Protein AF-A0AAT9LKD2-F1 (afdb_monomer)

Solvent-accessible surface area (backbone atoms only — not comparable to full-atom values): 8859 Å² total; per-residue (Å²): 111,72,42,57,54,43,18,51,52,26,40,52,48,15,48,42,35,44,51,53,52,55,49,34,54,74,30,8,61,57,13,35,53,36,20,26,53,45,38,36,76,72,76,43,63,52,62,55,40,60,76,69,68,56,74,50,53,58,52,81,73,66,43,49,59,38,42,51,50,15,53,51,27,41,51,41,16,53,33,24,62,70,69,36,74,62,24,53,56,52,45,60,55,49,29,58,51,38,28,55,56,46,29,54,55,35,46,47,65,73,41,39,55,63,50,49,51,51,50,51,66,68,67,68,50,75,85,60,69,82,55,65,57,59,59,23,49,53,40,20,53,68,51,42,66,84,64,52,62,56,48,50,48,50,40,35,45,38,32,37,59,44,25,53,48,42,42,51,53,66,73,76,107

Mean predicted aligned error: 4.1 Å

Radius of gyration: 18.72 Å; Cα contacts (8 Å, |Δi|>4): 187; chains: 1; bounding box: 44×25×56 Å

Structure (mmCIF, N/CA/C/O backbone):
data_AF-A0AAT9LKD2-F1
#
_entry.id   AF-A0AAT9LKD2-F1
#
loop_
_atom_site.group_PDB
_atom_site.id
_atom_site.type_symbol
_atom_site.label_atom_id
_atom_site.label_alt_id
_atom_site.label_comp_id
_atom_site.label_asym_id
_atom_site.label_entity_id
_atom_site.label_seq_id
_atom_site.pdbx_PDB_ins_code
_atom_site.Cartn_x
_atom_site.Cartn_y
_atom_site.Cartn_z
_atom_site.occupancy
_atom_site.B_iso_or_equiv
_atom_site.auth_seq_id
_atom_site.auth_comp_id
_atom_site.auth_asym_id
_atom_site.auth_atom_id
_atom_site.pdbx_PDB_model_num
ATOM 1 N N . MET A 1 1 ? 15.392 -7.805 -23.955 1.00 63.56 1 MET A N 1
ATOM 2 C CA . MET A 1 1 ? 14.555 -8.640 -23.058 1.00 63.56 1 MET A CA 1
ATOM 3 C C . MET A 1 1 ? 14.540 -8.106 -21.621 1.00 63.56 1 MET A C 1
ATOM 5 O O . MET A 1 1 ? 13.463 -7.999 -21.052 1.00 63.56 1 MET A O 1
ATOM 9 N N . SER A 1 2 ? 15.685 -7.693 -21.060 1.00 80.88 2 SER A N 1
ATOM 10 C CA . SER A 1 2 ? 15.789 -7.042 -19.735 1.00 80.88 2 SER A CA 1
ATOM 11 C C . SER A 1 2 ? 14.878 -5.814 -19.574 1.00 80.88 2 SER A C 1
ATOM 13 O O . SER A 1 2 ? 14.119 -5.731 -18.614 1.00 80.88 2 SER A O 1
ATOM 15 N N . HIS A 1 3 ? 14.876 -4.906 -20.552 1.00 84.56 3 HIS A N 1
ATOM 16 C CA . HIS A 1 3 ? 14.077 -3.673 -20.517 1.00 84.56 3 HIS A CA 1
ATOM 17 C C . HIS A 1 3 ? 12.559 -3.913 -20.530 1.00 84.56 3 HIS A C 1
ATOM 19 O O . HIS A 1 3 ? 11.830 -3.276 -19.777 1.00 84.56 3 HIS A O 1
ATOM 25 N N . GLN A 1 4 ? 12.081 -4.888 -21.311 1.00 88.50 4 GLN A N 1
ATOM 26 C CA . GLN A 1 4 ? 10.659 -5.255 -21.350 1.00 88.50 4 GLN A CA 1
ATOM 27 C C . GLN A 1 4 ? 10.177 -5.775 -19.995 1.00 88.50 4 GLN A C 1
ATOM 29 O O . GLN A 1 4 ? 9.118 -5.377 -19.518 1.00 88.50 4 GLN A O 1
ATOM 34 N N . PHE A 1 5 ? 10.975 -6.634 -19.356 1.00 91.31 5 PHE A N 1
ATOM 35 C CA . PHE A 1 5 ? 10.672 -7.134 -18.022 1.00 91.31 5 PHE A CA 1
ATOM 36 C C . PHE A 1 5 ? 10.587 -5.986 -16.999 1.00 91.31 5 PHE A C 1
ATOM 38 O O . PHE A 1 5 ? 9.620 -5.907 -16.241 1.00 91.31 5 PHE A O 1
ATOM 45 N N . VAL A 1 6 ? 11.559 -5.065 -17.014 1.00 93.00 6 VAL A N 1
ATOM 46 C CA . VAL A 1 6 ? 11.574 -3.891 -16.124 1.00 93.00 6 VAL A CA 1
ATOM 47 C C . VAL A 1 6 ? 10.318 -3.041 -16.314 1.00 93.00 6 VAL A C 1
ATOM 49 O O . VAL A 1 6 ? 9.659 -2.704 -15.329 1.00 93.00 6 VAL A O 1
ATOM 52 N N . SER A 1 7 ? 9.941 -2.755 -17.561 1.00 93.88 7 SER A N 1
ATOM 53 C CA . SER A 1 7 ? 8.723 -2.003 -17.868 1.00 93.88 7 SER A CA 1
ATOM 54 C C . SER A 1 7 ? 7.464 -2.699 -17.351 1.00 93.88 7 SER A C 1
ATOM 56 O O . SER A 1 7 ? 6.603 -2.035 -16.779 1.00 93.88 7 SER A O 1
ATOM 58 N N . VAL A 1 8 ? 7.355 -4.026 -17.481 1.00 96.44 8 VAL A N 1
ATOM 59 C CA . VAL A 1 8 ? 6.204 -4.779 -16.955 1.00 96.44 8 VAL A CA 1
ATOM 60 C C . VAL A 1 8 ? 6.111 -4.657 -15.434 1.00 96.44 8 VAL A C 1
ATOM 62 O O . VAL A 1 8 ? 5.043 -4.332 -14.919 1.00 96.44 8 VAL A O 1
ATOM 65 N N . VAL A 1 9 ? 7.213 -4.851 -14.702 1.00 96.00 9 VAL A N 1
ATOM 66 C CA . VAL A 1 9 ? 7.215 -4.718 -13.233 1.00 96.00 9 VAL A CA 1
ATOM 67 C C . VAL A 1 9 ? 6.832 -3.299 -12.805 1.00 96.00 9 VAL A C 1
ATOM 69 O O . VAL A 1 9 ? 6.028 -3.128 -11.890 1.00 96.00 9 VAL A O 1
ATOM 72 N N . GLN A 1 10 ? 7.353 -2.280 -13.491 1.00 96.62 10 GLN A N 1
ATOM 73 C CA . GLN A 1 10 ? 7.036 -0.878 -13.216 1.00 96.62 10 GLN A CA 1
ATOM 74 C C . GLN A 1 10 ? 5.563 -0.545 -13.496 1.00 96.62 10 GLN A C 1
ATOM 76 O O . GLN A 1 10 ? 4.936 0.149 -12.698 1.00 96.62 10 GLN A O 1
ATOM 81 N N . LEU A 1 11 ? 4.967 -1.091 -14.560 1.00 97.75 11 LEU A N 1
ATOM 82 C CA . LEU A 1 11 ? 3.532 -0.938 -14.827 1.00 97.75 11 LEU A CA 1
ATOM 83 C C . LEU A 1 11 ? 2.667 -1.649 -13.785 1.00 97.75 11 LEU A C 1
ATOM 85 O O . LEU A 1 11 ? 1.659 -1.094 -13.352 1.00 97.75 11 LEU A O 1
ATOM 89 N N . LEU A 1 12 ? 3.057 -2.848 -13.346 1.00 97.62 12 LEU A N 1
ATOM 90 C CA . LEU A 1 12 ? 2.350 -3.557 -12.277 1.00 97.62 12 LEU A CA 1
ATOM 91 C C . LEU A 1 12 ? 2.407 -2.768 -10.964 1.00 97.62 12 LEU A C 1
ATOM 93 O O . LEU A 1 12 ? 1.378 -2.585 -10.314 1.00 97.62 12 LEU A O 1
ATOM 97 N N . LEU A 1 13 ? 3.578 -2.233 -10.603 1.00 96.88 13 LEU A N 1
ATOM 98 C CA . LEU A 1 13 ? 3.720 -1.315 -9.472 1.00 96.88 13 LEU A CA 1
ATOM 99 C C . LEU A 1 13 ? 2.778 -0.119 -9.624 1.00 96.88 13 LEU A C 1
ATOM 101 O O . LEU A 1 13 ? 1.973 0.125 -8.726 1.00 96.88 13 LEU A O 1
ATOM 105 N N . ALA A 1 14 ? 2.812 0.565 -10.771 1.00 97.75 14 ALA A N 1
ATOM 106 C CA . ALA A 1 14 ? 1.945 1.705 -11.048 1.00 97.75 14 ALA A CA 1
ATOM 107 C C . ALA A 1 14 ? 0.459 1.364 -10.856 1.00 97.75 14 ALA A C 1
ATOM 109 O O . ALA A 1 14 ? -0.256 2.077 -10.154 1.00 97.75 14 ALA A O 1
ATOM 110 N N . ALA A 1 15 ? 0.012 0.231 -11.403 1.00 97.88 15 ALA A N 1
ATOM 111 C CA . ALA A 1 15 ? -1.359 -0.240 -11.258 1.00 97.88 15 ALA A CA 1
ATOM 112 C C . ALA A 1 15 ? -1.730 -0.477 -9.787 1.00 97.88 15 ALA A C 1
ATOM 114 O O . ALA A 1 15 ? -2.774 -0.012 -9.337 1.00 97.88 15 ALA A O 1
ATOM 115 N N . THR A 1 16 ? -0.875 -1.137 -9.000 1.00 96.88 16 THR A N 1
ATOM 116 C CA . THR A 1 16 ? -1.172 -1.371 -7.576 1.00 96.88 16 THR A CA 1
ATOM 117 C C . THR A 1 16 ? -1.194 -0.086 -6.740 1.00 96.88 16 THR A C 1
ATOM 119 O O . THR A 1 16 ? -2.030 0.043 -5.843 1.00 96.88 16 THR A O 1
ATOM 122 N N . PHE A 1 17 ? -0.320 0.882 -7.036 1.00 95.50 17 PHE A N 1
ATOM 123 C CA . PHE A 1 17 ? -0.304 2.195 -6.383 1.00 95.50 17 PHE A CA 1
ATOM 124 C C . PHE A 1 17 ? -1.470 3.092 -6.801 1.00 95.50 17 PHE A C 1
ATOM 126 O O . PHE A 1 17 ? -1.785 4.027 -6.076 1.00 95.50 17 PHE A O 1
ATOM 133 N N . LEU A 1 18 ? -2.137 2.783 -7.911 1.00 96.25 18 LEU A N 1
ATOM 134 C CA . LEU A 1 18 ? -3.345 3.470 -8.350 1.00 96.25 18 LEU A CA 1
ATOM 135 C C . LEU A 1 18 ? -4.618 2.812 -7.797 1.00 96.25 18 LEU A C 1
ATOM 137 O O . LEU A 1 18 ? -5.482 3.489 -7.251 1.00 96.25 18 LEU A O 1
ATOM 141 N N . ILE A 1 19 ? -4.745 1.489 -7.917 1.00 96.38 19 ILE A N 1
ATOM 142 C CA . ILE A 1 19 ? -5.991 0.771 -7.612 1.00 96.38 19 ILE A CA 1
ATOM 143 C C . ILE A 1 19 ? -6.280 0.756 -6.109 1.00 96.38 19 ILE A C 1
ATOM 145 O O . ILE A 1 19 ? -7.400 1.054 -5.702 1.00 96.38 19 ILE A O 1
ATOM 149 N N . VAL A 1 20 ? -5.291 0.421 -5.273 1.00 94.38 20 VAL A N 1
ATOM 150 C CA . VAL A 1 20 ? -5.502 0.299 -3.821 1.00 94.38 20 VAL A CA 1
ATOM 151 C C . VAL A 1 20 ? -6.042 1.588 -3.180 1.00 94.38 20 VAL A C 1
ATOM 153 O O . VAL A 1 20 ? -7.064 1.487 -2.504 1.00 94.38 20 VAL A O 1
ATOM 156 N N . PRO A 1 21 ? -5.446 2.784 -3.376 1.00 92.62 21 PRO A N 1
ATOM 157 C CA . PRO A 1 21 ? -5.981 4.010 -2.776 1.00 92.62 21 PRO A CA 1
ATOM 158 C C . PRO A 1 21 ? -7.359 4.388 -3.331 1.00 92.62 21 PRO A C 1
ATOM 160 O O . PRO A 1 21 ? -8.195 4.878 -2.584 1.00 92.62 21 PRO A O 1
ATOM 163 N N . ILE A 1 22 ? -7.659 4.098 -4.606 1.00 94.25 22 ILE A N 1
ATOM 164 C CA . ILE A 1 22 ? -9.007 4.313 -5.160 1.00 94.25 22 ILE A CA 1
ATOM 165 C C . ILE A 1 22 ? -10.040 3.462 -4.410 1.00 94.25 22 ILE A C 1
ATOM 167 O O . ILE A 1 22 ? -11.124 3.943 -4.082 1.00 94.25 22 ILE A O 1
ATOM 171 N N . VAL A 1 23 ? -9.717 2.198 -4.127 1.00 94.81 23 VAL A N 1
ATOM 172 C CA . VAL A 1 23 ? -10.596 1.312 -3.351 1.00 94.81 23 VAL A CA 1
ATOM 173 C C . VAL A 1 23 ? -10.706 1.794 -1.905 1.00 94.81 23 VAL A C 1
ATOM 175 O O . VAL A 1 23 ? -11.818 1.863 -1.382 1.00 94.81 23 VAL A O 1
ATOM 178 N N . ALA A 1 24 ? -9.585 2.176 -1.285 1.00 92.25 24 ALA A N 1
ATOM 179 C CA . ALA A 1 24 ? -9.547 2.727 0.069 1.00 92.25 24 ALA A CA 1
ATOM 180 C C . ALA A 1 24 ? -10.425 3.979 0.195 1.00 92.25 24 ALA A C 1
ATOM 182 O O . ALA A 1 24 ? -11.239 4.071 1.104 1.00 92.25 24 ALA A O 1
ATOM 183 N N . TYR A 1 25 ? -10.354 4.894 -0.769 1.00 92.62 25 TYR A N 1
ATOM 184 C CA . TYR A 1 25 ? -11.185 6.092 -0.792 1.00 92.62 25 TYR A CA 1
ATOM 185 C C . TYR A 1 25 ? -12.675 5.787 -0.967 1.00 92.62 25 TYR A C 1
ATOM 187 O O . TYR A 1 25 ? -13.518 6.410 -0.327 1.00 92.62 25 TYR A O 1
ATOM 195 N N . ARG A 1 26 ? -13.021 4.811 -1.815 1.00 94.12 26 ARG A N 1
ATOM 196 C CA . ARG A 1 26 ? -14.425 4.457 -2.076 1.00 94.12 26 ARG A CA 1
ATOM 197 C C . ARG A 1 26 ? -15.090 3.700 -0.931 1.00 94.12 26 ARG A C 1
ATOM 199 O O . ARG A 1 26 ? -16.278 3.894 -0.703 1.00 94.12 26 ARG A O 1
ATOM 206 N N . HIS A 1 27 ? -14.351 2.828 -0.249 1.00 95.00 27 HIS A N 1
ATOM 207 C CA . HIS A 1 27 ? -14.897 1.922 0.769 1.00 95.00 27 HIS A CA 1
ATOM 208 C C . HIS A 1 27 ? -14.485 2.287 2.202 1.00 95.00 27 HIS A C 1
ATOM 210 O O . HIS A 1 27 ? -15.049 1.755 3.154 1.00 95.00 27 HIS A O 1
ATOM 216 N N . GLY A 1 28 ? -13.542 3.215 2.376 1.00 93.69 28 GLY A N 1
ATOM 217 C CA . GLY A 1 28 ? -12.931 3.526 3.666 1.00 93.69 28 GLY A CA 1
ATOM 218 C C . GLY A 1 28 ? -13.911 4.041 4.716 1.00 93.69 28 GLY A C 1
ATOM 219 O O . GLY A 1 28 ? -13.768 3.698 5.882 1.00 93.69 28 GLY A O 1
ATOM 220 N N . THR A 1 29 ? -14.948 4.791 4.326 1.00 94.81 29 THR A N 1
ATOM 221 C CA . THR A 1 29 ? -16.010 5.221 5.257 1.00 94.81 29 THR A CA 1
ATOM 222 C C . THR A 1 29 ? -16.823 4.037 5.779 1.00 94.81 29 THR A C 1
ATOM 224 O O . THR A 1 29 ? -17.082 3.952 6.974 1.00 94.81 29 THR A O 1
ATOM 227 N N . ALA A 1 30 ? -17.185 3.089 4.909 1.00 96.25 30 ALA A N 1
ATOM 228 C CA . ALA A 1 30 ? -17.899 1.884 5.328 1.00 96.25 30 ALA A CA 1
ATOM 229 C C . ALA A 1 30 ? -17.023 1.001 6.232 1.00 96.25 30 ALA A C 1
ATOM 231 O O . ALA A 1 30 ? -17.494 0.509 7.253 1.00 96.25 30 ALA A O 1
ATOM 232 N N . ALA A 1 31 ? -15.737 0.861 5.895 1.00 96.12 31 ALA A N 1
ATOM 233 C CA . ALA A 1 31 ? -14.765 0.145 6.717 1.00 96.12 31 ALA A CA 1
ATOM 234 C C . ALA A 1 31 ? -14.551 0.806 8.087 1.00 96.12 31 ALA A C 1
ATOM 236 O O . ALA A 1 31 ? -14.474 0.109 9.097 1.00 96.12 31 ALA A O 1
ATOM 237 N N . GLN A 1 32 ? -14.511 2.141 8.135 1.00 96.31 32 GLN A N 1
ATOM 238 C CA . GLN A 1 32 ? -14.403 2.903 9.377 1.00 96.31 32 GLN A CA 1
ATOM 239 C C . GLN A 1 32 ? -15.596 2.627 10.298 1.00 96.31 32 GLN A C 1
ATOM 241 O O . GLN A 1 32 ? -15.393 2.253 11.448 1.00 96.31 32 GLN A O 1
ATOM 246 N N . HIS A 1 33 ? -16.822 2.727 9.782 1.00 95.94 33 HIS A N 1
ATOM 247 C CA . HIS A 1 33 ? -18.023 2.457 10.574 1.00 95.94 33 HIS A CA 1
ATOM 248 C C . HIS A 1 33 ? -18.118 0.999 11.034 1.00 95.94 33 HIS A C 1
ATOM 250 O O . HIS A 1 33 ? -18.544 0.741 12.156 1.00 95.94 33 HIS A O 1
ATOM 256 N N . ALA A 1 34 ? -17.695 0.041 10.203 1.00 97.06 34 ALA A N 1
ATOM 257 C CA . ALA A 1 34 ? -17.655 -1.366 10.594 1.00 97.06 34 ALA A CA 1
ATOM 258 C C . ALA A 1 34 ? -16.665 -1.616 11.746 1.00 97.06 34 ALA A C 1
ATOM 260 O O . ALA A 1 34 ? -16.988 -2.343 12.686 1.00 97.06 34 ALA A O 1
ATOM 261 N N . ALA A 1 35 ? -15.486 -0.985 11.713 1.00 96.50 35 ALA A N 1
ATOM 262 C CA . ALA A 1 35 ? -14.535 -1.052 12.819 1.00 96.50 35 ALA A CA 1
ATOM 263 C C . ALA A 1 35 ? -15.080 -0.396 14.092 1.00 96.50 35 ALA A C 1
ATOM 265 O O . ALA A 1 35 ? -14.976 -0.983 15.164 1.00 96.50 35 ALA A O 1
ATOM 266 N N . GLU A 1 36 ? -15.675 0.793 13.984 1.00 96.25 36 GLU A N 1
ATOM 267 C CA . GLU A 1 36 ? -16.267 1.518 15.116 1.00 96.25 36 GLU A CA 1
ATOM 268 C C . GLU A 1 36 ? -17.377 0.704 15.787 1.00 96.25 36 GLU A C 1
ATOM 270 O O . GLU A 1 36 ? -17.332 0.502 16.998 1.00 96.25 36 GLU A O 1
ATOM 275 N N . ALA A 1 37 ? -18.298 0.132 15.006 1.00 96.94 37 ALA A N 1
ATOM 276 C CA . ALA A 1 37 ? -19.349 -0.742 15.525 1.00 96.94 37 ALA A CA 1
ATOM 277 C C . ALA A 1 37 ? -18.775 -1.987 16.226 1.00 96.94 37 ALA A C 1
ATOM 279 O O . ALA A 1 37 ? -19.287 -2.433 17.255 1.00 96.94 37 ALA A O 1
ATOM 280 N N . GLN A 1 38 ? -17.678 -2.545 15.701 1.00 97.25 38 GLN A N 1
ATOM 281 C CA . GLN A 1 38 ? -17.010 -3.681 16.329 1.00 97.25 38 GLN A CA 1
ATOM 282 C C . GLN A 1 38 ? -16.300 -3.291 17.633 1.00 97.25 38 GLN A C 1
ATOM 284 O O . GLN A 1 38 ? -16.265 -4.094 18.565 1.00 97.25 38 GLN A O 1
ATOM 289 N N . VAL A 1 39 ? -15.754 -2.079 17.732 1.00 95.31 39 VAL A N 1
ATOM 290 C CA . VAL A 1 39 ? -15.186 -1.534 18.976 1.00 95.31 39 VAL A CA 1
ATOM 291 C C . VAL A 1 39 ? -16.287 -1.297 20.015 1.00 95.31 39 VAL A C 1
ATOM 293 O O . VAL A 1 39 ? -16.127 -1.693 21.169 1.00 95.31 39 VAL A O 1
ATOM 296 N N . GLU A 1 40 ? -17.440 -0.768 19.604 1.00 96.12 40 GLU A N 1
ATOM 297 C CA . GLU A 1 40 ? -18.611 -0.608 20.476 1.00 96.12 40 GLU A CA 1
ATOM 298 C C . GLU A 1 40 ? -19.137 -1.945 21.000 1.00 96.12 40 GLU A C 1
ATOM 300 O O . GLU A 1 40 ? -19.432 -2.075 22.188 1.00 96.12 40 GLU A O 1
ATOM 305 N N . SER A 1 41 ? -19.175 -2.980 20.153 1.00 95.62 41 SER A N 1
ATOM 306 C CA . SER A 1 41 ? -19.589 -4.328 20.570 1.00 95.62 41 SER A CA 1
ATOM 307 C C . SER A 1 41 ? -18.678 -4.948 21.640 1.00 95.62 41 SER A C 1
ATOM 309 O O . SER A 1 41 ? -19.102 -5.840 22.373 1.00 95.62 41 SER A O 1
ATOM 311 N N . GLN A 1 42 ? -17.441 -4.455 21.754 1.00 94.25 42 GLN A N 1
ATOM 312 C CA . GLN A 1 42 ? -16.472 -4.845 22.779 1.00 94.25 42 GLN A CA 1
ATOM 313 C C . GLN A 1 42 ? -16.592 -4.008 24.067 1.00 94.25 42 GLN A C 1
ATOM 315 O O . GLN A 1 42 ? -15.841 -4.237 25.010 1.00 94.25 42 GLN A O 1
ATOM 320 N N . GLY A 1 43 ? -17.539 -3.064 24.135 1.00 93.69 43 GLY A N 1
ATOM 321 C CA . GLY A 1 43 ? -17.789 -2.221 25.308 1.00 93.69 43 GLY A CA 1
ATOM 322 C C . GLY A 1 43 ? -16.987 -0.918 25.347 1.00 93.69 43 GLY A C 1
ATOM 323 O O . GLY A 1 43 ? -16.915 -0.287 26.401 1.00 93.69 43 GLY A O 1
ATOM 324 N N . TYR A 1 44 ? -16.391 -0.510 24.225 1.00 93.94 44 TYR A N 1
ATOM 325 C CA . TYR A 1 44 ? -15.616 0.726 24.105 1.00 93.94 44 TYR A CA 1
ATOM 326 C C . TYR A 1 44 ? -16.376 1.818 23.342 1.00 93.94 44 TYR A C 1
ATOM 328 O O . TYR A 1 44 ? -17.339 1.551 22.636 1.00 93.94 44 TYR A O 1
ATOM 336 N N . GLU A 1 45 ? -15.934 3.069 23.450 1.00 92.50 45 GLU A N 1
ATOM 337 C CA . GLU A 1 45 ? -16.498 4.175 22.663 1.00 92.50 45 GLU A CA 1
ATOM 338 C C . GLU A 1 45 ? -16.025 4.097 21.199 1.00 92.50 45 GLU A C 1
ATOM 340 O O . GLU A 1 45 ? -14.835 3.889 20.955 1.00 92.50 45 GLU A O 1
ATOM 345 N N . ALA A 1 46 ? -16.902 4.344 20.217 1.00 89.00 46 ALA A N 1
ATOM 346 C CA . ALA A 1 46 ? -16.520 4.393 18.796 1.00 89.00 46 ALA A CA 1
ATOM 347 C C . ALA A 1 46 ? -15.357 5.363 18.515 1.00 89.00 46 ALA A C 1
ATOM 349 O O . ALA A 1 46 ? -14.461 5.082 17.715 1.00 89.00 46 ALA A O 1
ATOM 350 N N . GLU A 1 47 ? -15.314 6.491 19.230 1.00 89.50 47 GLU A N 1
ATOM 351 C CA . GLU A 1 47 ? -14.262 7.503 19.095 1.00 89.50 47 GLU A CA 1
ATOM 352 C C . GLU A 1 47 ? -12.874 7.020 19.548 1.00 89.50 47 GLU A C 1
ATOM 354 O O . GLU A 1 47 ? -11.875 7.699 19.313 1.00 89.50 47 GLU A O 1
ATOM 359 N N . LEU A 1 48 ? -12.763 5.846 20.177 1.00 90.31 48 LEU A N 1
ATOM 360 C CA . LEU A 1 48 ? -11.486 5.292 20.623 1.00 90.31 48 LEU A CA 1
ATOM 361 C C . LEU A 1 48 ? -10.477 5.159 19.474 1.00 90.31 48 LEU A C 1
ATOM 363 O O . LEU A 1 48 ? -9.289 5.454 19.656 1.00 90.31 48 LEU A O 1
ATOM 367 N N . LEU A 1 49 ? -10.949 4.758 18.287 1.00 90.00 49 LEU A N 1
ATOM 368 C CA . LEU A 1 49 ? -10.113 4.607 17.096 1.00 90.00 49 LEU A CA 1
ATOM 369 C C . LEU A 1 49 ? -9.570 5.957 16.622 1.00 90.00 49 LEU A C 1
ATOM 371 O O . LEU A 1 49 ? -8.365 6.096 16.400 1.00 90.00 49 LEU A O 1
ATOM 375 N N . SER A 1 50 ? -10.427 6.976 16.532 1.00 89.00 50 SER A N 1
ATOM 376 C CA . SER A 1 50 ? -10.022 8.316 16.096 1.00 89.00 50 SER A CA 1
ATOM 377 C C . SER A 1 50 ? -9.074 8.977 17.104 1.00 89.00 50 SER A C 1
ATOM 379 O O . SER A 1 50 ? -8.083 9.594 16.701 1.00 89.00 50 SER A O 1
ATOM 381 N N . ARG A 1 51 ? -9.292 8.751 18.407 1.00 88.94 51 ARG A N 1
ATOM 382 C CA . ARG A 1 51 ? -8.416 9.195 19.505 1.00 88.94 51 ARG A CA 1
ATOM 383 C C . ARG A 1 51 ? -7.000 8.617 19.385 1.00 88.94 51 ARG A C 1
ATOM 385 O O . ARG A 1 51 ? -6.024 9.320 19.639 1.00 88.94 51 ARG A O 1
ATOM 392 N N . HIS A 1 5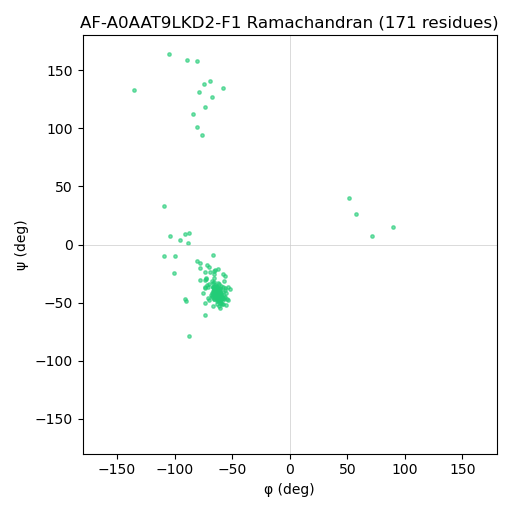2 ? -6.887 7.378 18.902 1.00 88.12 52 HIS A N 1
ATOM 393 C CA . HIS A 1 52 ? -5.619 6.699 18.609 1.00 88.12 52 HIS A CA 1
ATOM 394 C C . HIS A 1 52 ? -5.122 6.887 17.165 1.00 88.12 52 HIS A C 1
ATOM 396 O O . HIS A 1 52 ? -4.142 6.259 16.764 1.00 88.12 52 HIS A O 1
ATOM 402 N N . ARG A 1 53 ? -5.756 7.774 16.382 1.00 88.25 53 ARG A N 1
ATOM 403 C CA . ARG A 1 53 ? -5.443 8.037 14.964 1.00 88.25 53 ARG A CA 1
ATOM 404 C C . ARG A 1 53 ? -5.524 6.794 14.066 1.00 88.25 53 ARG A C 1
ATOM 406 O O . ARG A 1 53 ? -4.875 6.749 13.023 1.00 88.25 53 ARG A O 1
ATOM 413 N N . ILE A 1 54 ? -6.328 5.806 14.445 1.00 88.75 54 ILE A N 1
ATOM 414 C CA . ILE A 1 54 ? -6.641 4.644 13.615 1.00 88.75 54 ILE A CA 1
ATOM 415 C C . ILE A 1 54 ? -7.780 5.050 12.686 1.00 88.75 54 ILE A C 1
ATOM 417 O O . ILE A 1 54 ? -8.892 5.335 13.132 1.00 88.75 54 ILE A O 1
ATOM 421 N N . ARG A 1 55 ? -7.480 5.127 11.389 1.00 89.81 55 ARG A N 1
ATOM 422 C CA . ARG A 1 55 ? -8.428 5.545 10.357 1.00 89.81 55 ARG A CA 1
ATOM 423 C C . ARG A 1 55 ? -8.342 4.625 9.148 1.00 89.81 55 ARG A C 1
ATOM 425 O O . ARG A 1 55 ? -7.252 4.375 8.644 1.00 89.81 55 ARG A O 1
ATOM 432 N N . PHE A 1 56 ? -9.499 4.184 8.670 1.00 87.38 56 PHE A N 1
ATOM 433 C CA . PHE A 1 56 ? -9.656 3.419 7.428 1.00 87.38 56 PHE A CA 1
ATOM 434 C C . PHE A 1 56 ? -10.137 4.296 6.265 1.00 87.38 56 PHE A C 1
ATOM 436 O O . PHE A 1 56 ? -9.886 3.987 5.102 1.00 87.38 56 PHE A O 1
ATOM 443 N N . ALA A 1 57 ? -10.809 5.409 6.573 1.00 83.00 57 ALA A N 1
ATOM 444 C CA . ALA A 1 57 ? -11.207 6.411 5.594 1.00 83.00 57 ALA A CA 1
ATOM 445 C C . ALA A 1 57 ? -10.028 7.336 5.251 1.00 83.00 57 ALA A C 1
ATOM 447 O O . ALA A 1 57 ? -9.720 8.265 6.014 1.00 83.00 57 ALA A O 1
ATOM 448 N N . GLU A 1 58 ? -9.394 7.077 4.103 1.00 77.19 58 GLU A N 1
ATOM 449 C CA . GLU A 1 58 ? -8.324 7.928 3.574 1.00 77.19 58 GLU A CA 1
ATOM 450 C C . GLU A 1 58 ? -8.858 9.286 3.103 1.00 77.19 58 GLU A C 1
ATOM 452 O O . GLU A 1 58 ? -9.926 9.397 2.491 1.00 77.19 58 GLU A O 1
ATOM 457 N N . SER A 1 59 ? -8.090 10.341 3.371 1.00 78.56 59 SER A N 1
ATOM 458 C CA . SER A 1 59 ? -8.378 11.674 2.844 1.00 78.56 59 SER A CA 1
ATOM 459 C C . SER A 1 59 ? -7.901 11.838 1.395 1.00 78.56 59 SER A C 1
ATOM 461 O O . SER A 1 59 ? -6.983 11.167 0.929 1.00 78.56 59 SER A O 1
ATOM 463 N N . GLY A 1 60 ? -8.482 12.799 0.667 1.00 77.19 60 GLY A N 1
ATOM 464 C CA . GLY A 1 60 ? -8.047 13.113 -0.701 1.00 77.19 60 GLY A CA 1
ATOM 465 C C . GLY A 1 60 ? -6.565 13.495 -0.807 1.00 77.19 60 GLY A C 1
ATOM 466 O O . GLY A 1 60 ? -5.919 13.192 -1.806 1.00 77.19 60 GLY A O 1
ATOM 467 N N . ALA A 1 61 ? -6.012 14.112 0.242 1.00 77.62 61 ALA A N 1
ATOM 468 C CA . ALA A 1 61 ? -4.597 14.458 0.312 1.00 77.62 61 ALA A CA 1
ATOM 469 C C . ALA A 1 61 ? -3.699 13.222 0.502 1.00 77.62 61 ALA A C 1
ATOM 471 O O . ALA A 1 61 ? -2.608 13.171 -0.062 1.00 77.62 61 ALA A O 1
ATOM 472 N N . GLU A 1 62 ? -4.161 12.208 1.240 1.00 82.50 62 GLU A N 1
ATOM 473 C CA . GLU A 1 62 ? -3.430 10.948 1.443 1.00 82.50 62 GLU A CA 1
ATOM 474 C C . GLU A 1 62 ? -3.291 10.148 0.138 1.00 82.50 62 GLU A C 1
ATOM 476 O O . GLU A 1 62 ? -2.265 9.502 -0.078 1.00 82.50 62 GLU A O 1
ATOM 481 N N . MET A 1 63 ? -4.237 10.298 -0.798 1.00 87.31 63 MET A N 1
ATOM 482 C CA . MET A 1 63 ? -4.158 9.681 -2.129 1.00 87.31 63 MET A CA 1
ATOM 483 C C . MET A 1 63 ? -3.085 10.285 -3.047 1.00 87.31 63 MET A C 1
ATOM 485 O O . MET A 1 63 ? -2.678 9.636 -4.015 1.00 87.31 63 MET A O 1
ATOM 489 N N . LEU A 1 64 ? -2.599 11.500 -2.768 1.00 91.06 64 LEU A N 1
ATOM 490 C CA . LEU A 1 64 ? -1.646 12.186 -3.649 1.00 91.06 64 LEU A CA 1
ATOM 491 C C . LEU A 1 64 ? -0.320 11.435 -3.764 1.00 91.06 64 LEU A C 1
ATOM 493 O O . LEU A 1 64 ? 0.233 11.331 -4.857 1.00 91.06 64 LEU A O 1
ATOM 497 N N . LEU A 1 65 ? 0.185 10.895 -2.652 1.00 90.94 65 LEU A N 1
ATOM 498 C CA . LEU A 1 65 ? 1.470 10.200 -2.638 1.00 90.94 65 LEU A CA 1
ATOM 499 C C . LEU A 1 65 ? 1.427 8.892 -3.454 1.00 90.94 65 LEU A C 1
ATOM 501 O O . LEU A 1 65 ? 2.254 8.745 -4.357 1.00 90.94 65 LEU A O 1
ATOM 505 N N . PRO A 1 66 ? 0.478 7.960 -3.223 1.00 92.75 66 PRO A N 1
ATOM 506 C CA . PRO A 1 66 ? 0.318 6.783 -4.075 1.00 92.75 66 PRO A CA 1
ATOM 507 C C . PRO A 1 66 ? 0.132 7.129 -5.555 1.00 92.75 66 PRO A C 1
ATOM 509 O O . PRO A 1 66 ? 0.751 6.502 -6.413 1.00 92.75 66 PRO A O 1
ATOM 512 N N . PHE A 1 67 ? -0.659 8.161 -5.863 1.00 94.50 67 PHE A N 1
ATOM 513 C CA . PHE A 1 67 ? -0.887 8.585 -7.241 1.00 94.50 67 PHE A CA 1
ATOM 514 C C . PHE A 1 67 ? 0.392 9.116 -7.903 1.00 94.50 67 PHE A C 1
ATOM 516 O O . PHE A 1 67 ? 0.706 8.743 -9.033 1.00 94.50 67 PHE A O 1
ATOM 523 N N . ALA A 1 68 ? 1.181 9.922 -7.187 1.00 95.44 68 ALA A N 1
ATOM 524 C CA . ALA A 1 68 ? 2.475 10.398 -7.666 1.00 95.44 68 ALA A CA 1
ATOM 525 C C . ALA A 1 68 ? 3.445 9.237 -7.937 1.00 95.44 68 ALA A C 1
ATOM 527 O O . ALA A 1 68 ? 4.114 9.224 -8.972 1.00 95.44 68 ALA A O 1
ATOM 528 N N . ILE A 1 69 ? 3.478 8.228 -7.057 1.00 95.38 69 ILE A N 1
ATOM 529 C CA . ILE A 1 69 ? 4.271 7.009 -7.272 1.00 95.38 69 ILE A CA 1
ATOM 530 C C . ILE A 1 69 ? 3.782 6.272 -8.523 1.00 95.38 69 ILE A C 1
ATOM 532 O O . ILE A 1 69 ? 4.604 5.857 -9.337 1.00 95.38 69 ILE A O 1
ATOM 536 N N . ALA A 1 70 ? 2.468 6.143 -8.722 1.00 97.31 70 ALA A N 1
ATOM 537 C CA . ALA A 1 70 ? 1.911 5.485 -9.899 1.00 97.31 70 ALA A CA 1
ATOM 538 C C . ALA A 1 70 ? 2.314 6.187 -11.207 1.00 97.31 70 ALA A C 1
ATOM 540 O O . ALA A 1 70 ? 2.777 5.529 -12.140 1.00 97.31 70 ALA A O 1
ATOM 541 N N . VAL A 1 71 ? 2.215 7.519 -11.260 1.00 97.56 71 VAL A N 1
ATOM 542 C CA . VAL A 1 71 ? 2.639 8.322 -12.420 1.00 97.56 71 VAL A CA 1
ATOM 543 C C . VAL A 1 71 ? 4.142 8.185 -12.666 1.00 97.56 71 VAL A C 1
ATOM 545 O O . VAL A 1 71 ? 4.565 7.973 -13.806 1.00 97.56 71 VAL A O 1
ATOM 548 N N . LEU A 1 72 ? 4.955 8.247 -11.609 1.00 97.31 7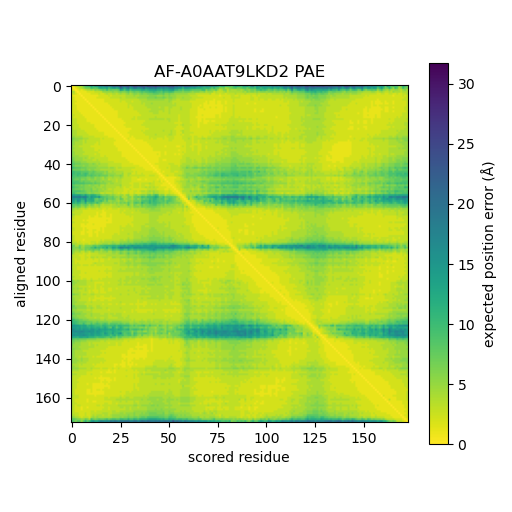2 LEU A N 1
ATOM 549 C CA . LEU A 1 72 ? 6.403 8.079 -11.705 1.00 97.31 72 LEU A CA 1
ATOM 550 C C . LEU A 1 72 ? 6.770 6.693 -12.252 1.00 97.31 72 LEU A C 1
ATOM 552 O O . LEU A 1 72 ? 7.565 6.592 -13.184 1.00 97.31 72 LEU A O 1
ATOM 556 N N . MET A 1 73 ? 6.160 5.629 -11.725 1.00 97.75 73 MET A N 1
ATOM 557 C CA . MET A 1 73 ? 6.388 4.258 -12.190 1.00 97.75 73 MET A CA 1
ATOM 558 C C . MET A 1 73 ? 5.942 4.061 -13.641 1.00 97.75 73 MET A C 1
ATOM 560 O O . MET A 1 73 ? 6.679 3.463 -14.422 1.00 97.75 73 MET A O 1
ATOM 564 N N . GLY A 1 74 ? 4.792 4.615 -14.035 1.00 97.25 74 GLY A N 1
ATOM 565 C CA . GLY A 1 74 ? 4.331 4.587 -15.426 1.00 97.25 74 GLY A CA 1
ATOM 566 C C . GLY A 1 74 ? 5.281 5.321 -16.378 1.00 97.25 74 GLY A C 1
ATOM 567 O O . GLY A 1 74 ? 5.588 4.821 -17.460 1.00 97.25 74 GLY A O 1
ATOM 568 N N . THR A 1 75 ? 5.818 6.463 -15.946 1.00 96.75 75 THR A N 1
ATOM 569 C CA . THR A 1 75 ? 6.803 7.235 -16.720 1.00 96.75 75 THR A CA 1
ATOM 570 C C . THR A 1 75 ? 8.104 6.455 -16.899 1.00 96.75 75 THR A C 1
ATOM 572 O O . THR A 1 75 ? 8.612 6.355 -18.015 1.00 96.75 75 THR A O 1
ATOM 575 N N . LEU A 1 76 ? 8.632 5.847 -15.830 1.00 95.12 76 LEU A N 1
ATOM 576 C CA . LEU A 1 76 ? 9.831 5.009 -15.922 1.00 95.12 76 LEU A CA 1
ATOM 577 C C . LEU A 1 76 ? 9.606 3.789 -16.814 1.00 95.12 76 LEU A C 1
ATOM 579 O O . LEU A 1 76 ? 10.482 3.461 -17.614 1.00 95.12 76 LEU A O 1
ATOM 583 N N . ALA A 1 77 ? 8.429 3.163 -16.739 1.00 95.56 77 ALA A N 1
ATOM 584 C CA . ALA A 1 77 ? 8.106 2.022 -17.583 1.00 95.56 77 ALA A CA 1
ATOM 585 C C . ALA A 1 77 ? 8.152 2.386 -19.068 1.00 95.56 77 ALA A C 1
ATOM 587 O O . ALA A 1 77 ? 8.730 1.637 -19.859 1.00 95.56 77 ALA A O 1
ATOM 588 N N . ALA A 1 78 ? 7.591 3.543 -19.435 1.00 94.75 78 ALA A N 1
ATOM 589 C CA . ALA A 1 78 ? 7.642 4.057 -20.797 1.00 94.75 78 ALA A CA 1
ATOM 590 C C . ALA A 1 78 ? 9.088 4.351 -21.227 1.00 94.75 78 ALA A C 1
ATOM 592 O O . ALA A 1 78 ? 9.527 3.871 -22.269 1.00 94.75 78 ALA A O 1
ATOM 593 N N . LEU A 1 79 ? 9.864 5.059 -20.401 1.00 93.88 79 LEU A N 1
ATOM 594 C CA . LEU A 1 79 ? 11.265 5.384 -20.700 1.00 93.88 79 LEU A CA 1
ATOM 595 C C . LEU A 1 79 ? 12.146 4.139 -20.882 1.00 93.88 79 LEU A C 1
ATOM 597 O O . LEU A 1 79 ? 13.017 4.133 -21.755 1.00 93.88 79 LEU A O 1
ATOM 601 N N . ASN A 1 80 ? 11.919 3.094 -20.083 1.00 92.94 80 ASN A N 1
ATOM 602 C CA . ASN A 1 80 ? 12.621 1.818 -20.214 1.00 92.94 80 ASN A CA 1
ATOM 603 C C . ASN A 1 80 ? 12.150 1.013 -21.429 1.00 92.94 80 ASN A C 1
ATOM 605 O O . ASN A 1 80 ? 12.963 0.314 -22.026 1.00 92.94 80 ASN A O 1
ATOM 609 N N . ALA A 1 81 ? 10.882 1.136 -21.838 1.00 91.44 81 ALA A N 1
ATOM 610 C CA . ALA A 1 81 ? 10.360 0.454 -23.023 1.00 91.44 81 ALA A CA 1
ATOM 611 C C . ALA A 1 81 ? 10.974 0.998 -24.325 1.00 91.44 81 ALA A C 1
ATOM 613 O O . ALA A 1 81 ? 11.169 0.235 -25.268 1.00 91.44 81 ALA A O 1
ATOM 614 N N . PHE A 1 82 ? 11.317 2.290 -24.354 1.00 90.88 82 PHE A N 1
ATOM 615 C CA . PHE A 1 82 ? 12.020 2.939 -25.468 1.00 90.88 82 PHE A CA 1
ATOM 616 C C . PHE A 1 82 ? 13.553 2.854 -25.373 1.00 90.88 82 PHE A C 1
ATOM 618 O O . PHE A 1 82 ? 14.238 3.531 -26.133 1.00 90.88 82 PHE A O 1
ATOM 625 N N . ASP A 1 83 ? 14.085 2.055 -24.442 1.00 83.62 83 ASP A N 1
ATOM 626 C CA . ASP A 1 83 ? 15.526 1.842 -24.234 1.00 83.62 83 ASP A CA 1
ATOM 627 C C . ASP A 1 83 ? 16.336 3.145 -24.098 1.00 83.62 83 ASP A C 1
ATOM 629 O O . ASP A 1 83 ? 17.434 3.324 -24.624 1.00 83.62 83 ASP A O 1
ATOM 633 N N . THR A 1 84 ? 15.762 4.117 -23.387 1.00 82.38 84 THR A N 1
ATOM 634 C CA . THR A 1 84 ? 16.470 5.366 -23.113 1.00 82.38 84 THR A CA 1
ATOM 635 C C . THR A 1 84 ? 17.47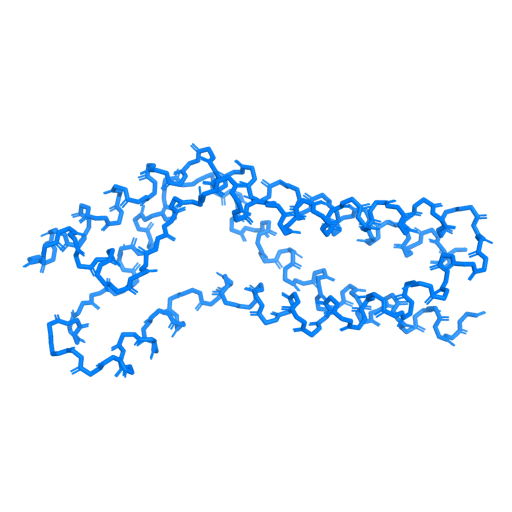0 5.146 -21.977 1.00 82.38 84 THR A C 1
ATOM 637 O O . THR A 1 84 ? 17.110 4.665 -20.899 1.00 82.38 84 THR A O 1
ATOM 640 N N . GLY A 1 85 ? 18.725 5.573 -22.157 1.00 87.31 85 GLY A N 1
ATOM 641 C CA . GLY A 1 85 ? 19.727 5.530 -21.078 1.00 87.31 85 GLY A CA 1
ATOM 642 C C . GLY A 1 85 ? 19.282 6.284 -19.812 1.00 87.31 85 GLY A C 1
ATOM 643 O O . GLY A 1 85 ? 19.639 5.910 -18.696 1.00 87.31 85 GLY A O 1
ATOM 644 N N . ILE A 1 86 ? 18.421 7.296 -19.974 1.00 91.31 86 ILE A N 1
ATOM 645 C CA . ILE A 1 86 ? 17.803 8.054 -18.877 1.00 91.31 86 ILE A CA 1
ATOM 646 C C . ILE A 1 86 ? 16.865 7.170 -18.042 1.00 91.31 86 ILE A C 1
ATOM 648 O O . ILE A 1 86 ? 16.929 7.216 -16.813 1.00 91.31 86 ILE A O 1
ATOM 652 N N . GLY A 1 87 ? 16.027 6.340 -18.677 1.00 90.12 87 GLY A N 1
ATOM 653 C CA . GLY A 1 87 ? 15.113 5.427 -17.981 1.00 90.12 87 GLY A CA 1
ATOM 654 C C . GLY A 1 87 ? 15.852 4.468 -17.049 1.00 90.12 87 GLY A C 1
ATOM 655 O O . GLY A 1 87 ? 15.446 4.290 -15.894 1.00 90.12 87 GLY A O 1
ATOM 656 N N . ARG A 1 88 ? 16.998 3.947 -17.506 1.00 91.75 88 ARG A N 1
ATOM 657 C CA . ARG A 1 88 ? 17.888 3.095 -16.709 1.00 91.75 88 ARG A CA 1
ATOM 658 C C . ARG A 1 88 ? 18.430 3.830 -15.484 1.00 91.75 88 ARG A C 1
ATOM 660 O O . ARG A 1 88 ? 18.273 3.335 -14.369 1.00 91.75 88 ARG A O 1
ATOM 667 N N . ILE A 1 89 ? 19.032 5.007 -15.674 1.00 94.06 89 ILE A N 1
ATOM 668 C CA . ILE A 1 89 ? 19.636 5.790 -14.581 1.00 94.06 89 ILE A CA 1
ATOM 669 C C . ILE A 1 89 ? 18.583 6.159 -13.532 1.00 94.06 89 ILE A C 1
ATOM 671 O O . ILE A 1 89 ? 18.790 5.925 -12.343 1.00 94.06 89 ILE A O 1
ATOM 675 N N . LEU A 1 90 ? 17.430 6.681 -13.957 1.00 94.75 90 LEU A N 1
ATOM 676 C CA . LEU A 1 90 ? 16.364 7.055 -13.027 1.00 94.75 90 LEU A CA 1
ATOM 677 C C . LEU A 1 90 ? 15.807 5.841 -12.279 1.00 94.75 90 LEU A C 1
ATOM 679 O O . LEU A 1 90 ? 15.553 5.923 -11.080 1.00 94.75 90 LEU A O 1
ATOM 683 N N . SER A 1 91 ? 15.665 4.695 -12.948 1.00 94.50 91 SER A N 1
ATOM 684 C CA . SER A 1 91 ? 15.198 3.464 -12.302 1.00 94.50 91 SER A CA 1
ATOM 685 C C . SER A 1 91 ? 16.168 2.974 -11.225 1.00 94.50 91 SER A C 1
ATOM 687 O O . SER A 1 91 ? 15.715 2.536 -10.172 1.00 94.50 91 SER A O 1
ATOM 689 N N . LEU A 1 92 ? 17.482 3.110 -11.435 1.00 95.56 92 LEU A N 1
ATOM 690 C CA . LEU A 1 92 ? 18.495 2.758 -10.432 1.00 95.56 92 LEU A CA 1
ATOM 691 C C . LEU A 1 92 ? 18.445 3.645 -9.180 1.00 95.56 92 LEU A C 1
ATOM 693 O O . LEU A 1 92 ? 18.889 3.211 -8.124 1.00 95.56 92 LEU A O 1
ATOM 697 N N . VAL A 1 93 ? 17.884 4.852 -9.272 1.00 96.25 93 VAL A N 1
ATOM 698 C CA . VAL A 1 93 ? 17.692 5.745 -8.117 1.00 96.25 93 VAL A CA 1
ATOM 699 C C . VAL A 1 93 ? 16.331 5.519 -7.461 1.00 96.25 93 VAL A C 1
ATOM 701 O O . VAL A 1 93 ? 16.231 5.385 -6.243 1.00 96.25 93 VAL A O 1
ATOM 704 N N . VAL A 1 94 ? 15.265 5.459 -8.258 1.00 96.00 94 VAL A N 1
ATOM 705 C CA . VAL A 1 94 ? 13.893 5.415 -7.741 1.00 96.00 94 VAL A CA 1
ATOM 706 C C . VAL A 1 94 ? 13.552 4.051 -7.138 1.00 96.00 94 VAL A C 1
ATOM 708 O O . VAL A 1 94 ? 12.866 3.996 -6.121 1.00 96.00 94 VAL A O 1
ATOM 711 N N . GLN A 1 95 ? 14.028 2.947 -7.719 1.00 95.75 95 GLN A N 1
ATOM 712 C CA . GLN A 1 95 ? 13.675 1.602 -7.250 1.00 95.75 95 GLN A CA 1
ATOM 713 C C . GLN A 1 95 ? 14.222 1.288 -5.846 1.00 95.75 95 GLN A C 1
ATOM 715 O O . GLN A 1 95 ? 13.453 0.781 -5.031 1.00 95.75 95 GLN A O 1
ATOM 720 N N . PRO A 1 96 ? 15.473 1.640 -5.479 1.00 96.50 96 PRO A N 1
ATOM 721 C CA . PRO A 1 96 ? 15.932 1.522 -4.094 1.00 96.50 96 PRO A CA 1
ATOM 722 C C . PRO A 1 96 ? 15.136 2.386 -3.110 1.00 96.50 96 PRO A C 1
ATOM 724 O O . PRO A 1 96 ? 14.825 1.935 -2.010 1.00 96.50 96 PRO A O 1
ATOM 727 N N . LEU A 1 97 ? 14.764 3.611 -3.497 1.00 95.81 97 LEU A N 1
ATOM 728 C CA . LEU A 1 97 ? 13.931 4.471 -2.650 1.00 95.81 97 LEU A CA 1
ATOM 729 C C . LEU A 1 97 ? 12.549 3.855 -2.423 1.00 95.81 97 LEU A C 1
ATOM 731 O O . LEU A 1 97 ? 12.060 3.838 -1.293 1.00 95.81 97 LEU A O 1
ATOM 735 N N . LEU A 1 98 ? 11.941 3.309 -3.478 1.00 95.12 98 LEU A N 1
ATOM 736 C CA . LEU A 1 98 ? 10.659 2.620 -3.395 1.00 95.12 98 LEU A CA 1
ATOM 737 C C . LEU A 1 98 ? 10.756 1.347 -2.547 1.00 95.12 98 LEU A C 1
ATOM 739 O O . LEU A 1 98 ? 9.883 1.108 -1.717 1.00 95.12 98 LEU A O 1
ATOM 743 N N . LEU A 1 99 ? 11.831 0.574 -2.700 1.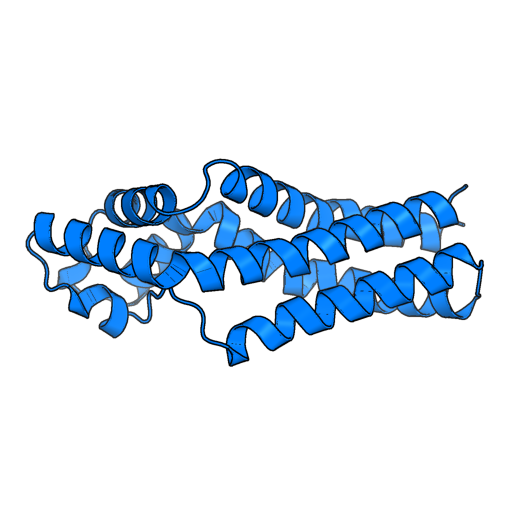00 95.06 99 LEU A N 1
ATOM 744 C CA . LEU A 1 99 ? 12.117 -0.606 -1.887 1.00 95.06 99 LEU A CA 1
ATOM 745 C C . LEU A 1 99 ? 12.174 -0.259 -0.394 1.00 95.06 99 LEU A C 1
ATOM 747 O O . LEU A 1 99 ? 11.549 -0.938 0.416 1.00 95.06 99 LEU A O 1
ATOM 751 N N . LEU A 1 100 ? 12.890 0.807 -0.029 1.00 95.81 100 LEU A N 1
ATOM 752 C CA . LEU A 1 100 ? 13.049 1.214 1.367 1.00 95.81 100 LEU A CA 1
ATOM 753 C C . LEU A 1 100 ? 11.773 1.853 1.925 1.00 95.81 100 LEU A C 1
ATOM 755 O O . LEU A 1 100 ? 11.183 1.342 2.875 1.00 95.81 100 LEU A O 1
ATOM 759 N N . ALA A 1 101 ? 11.323 2.961 1.336 1.00 92.56 101 ALA A N 1
ATOM 760 C CA . ALA A 1 101 ? 10.189 3.720 1.856 1.00 92.56 101 ALA A CA 1
ATOM 761 C C . ALA A 1 101 ? 8.860 2.997 1.602 1.00 92.56 101 ALA A C 1
ATOM 763 O O . ALA A 1 101 ? 8.068 2.782 2.521 1.00 92.56 101 ALA A O 1
ATOM 764 N N . GLY A 1 102 ? 8.631 2.569 0.360 1.00 92.12 102 GLY A N 1
ATOM 765 C CA . GLY A 1 102 ? 7.435 1.820 -0.011 1.00 92.12 102 GLY A CA 1
ATOM 766 C C . GLY A 1 102 ? 7.375 0.460 0.679 1.00 92.12 102 GLY A C 1
ATOM 767 O O . GLY A 1 102 ? 6.289 0.038 1.072 1.00 92.12 102 GLY A O 1
ATOM 768 N N . GLY A 1 103 ? 8.513 -0.214 0.871 1.00 92.50 103 GLY A N 1
ATOM 769 C CA . GLY A 1 103 ? 8.573 -1.496 1.576 1.00 92.50 103 GLY A CA 1
ATOM 770 C C . GLY A 1 103 ? 8.098 -1.382 3.021 1.00 92.50 103 GLY A C 1
ATOM 771 O O . GLY A 1 103 ? 7.265 -2.176 3.450 1.00 92.50 103 GLY A O 1
ATOM 772 N N . VAL A 1 104 ? 8.539 -0.350 3.748 1.00 92.75 104 VAL A N 1
ATOM 773 C CA . VAL A 1 104 ? 8.074 -0.080 5.121 1.00 92.75 104 VAL A CA 1
ATOM 774 C C . VAL A 1 104 ? 6.573 0.214 5.154 1.00 92.75 104 VAL A C 1
ATOM 776 O O . VAL A 1 104 ? 5.848 -0.379 5.954 1.00 92.75 104 VAL A O 1
ATOM 779 N N . VAL A 1 105 ? 6.086 1.084 4.265 1.00 91.00 105 VAL A N 1
ATOM 780 C CA . VAL A 1 105 ? 4.661 1.456 4.207 1.00 91.00 105 VAL A CA 1
ATOM 781 C C . VAL A 1 105 ? 3.782 0.243 3.889 1.00 91.00 105 VAL A C 1
ATOM 783 O O . VAL A 1 105 ? 2.793 -0.017 4.573 1.00 91.00 105 VAL A O 1
ATOM 786 N N . THR A 1 106 ? 4.157 -0.534 2.874 1.00 92.88 106 THR A N 1
ATOM 787 C CA . THR A 1 106 ? 3.378 -1.699 2.436 1.00 92.88 106 THR A CA 1
ATOM 788 C C . THR A 1 106 ? 3.474 -2.871 3.412 1.00 92.88 106 THR A C 1
ATOM 790 O O . THR A 1 106 ? 2.490 -3.589 3.582 1.00 92.88 106 THR A O 1
ATOM 793 N N . ALA A 1 107 ? 4.586 -3.022 4.141 1.00 92.12 107 ALA A N 1
ATOM 794 C CA . ALA A 1 107 ? 4.678 -3.954 5.264 1.00 92.12 107 ALA A CA 1
ATOM 795 C C . ALA A 1 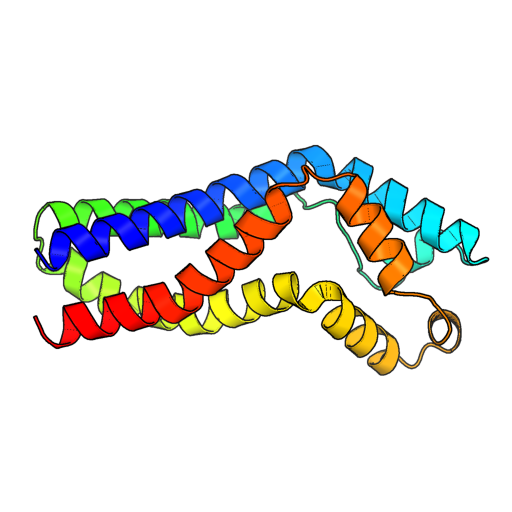107 ? 3.691 -3.591 6.384 1.00 92.12 107 ALA A C 1
ATOM 797 O O . ALA A 1 107 ? 3.030 -4.477 6.925 1.00 92.12 107 ALA A O 1
ATOM 798 N N . GLY A 1 108 ? 3.547 -2.298 6.694 1.00 90.56 108 GLY A N 1
ATOM 799 C CA . GLY A 1 108 ? 2.556 -1.809 7.656 1.00 90.56 108 GLY A CA 1
ATOM 800 C C . GLY A 1 108 ? 1.129 -2.233 7.303 1.00 90.56 108 GLY A C 1
ATOM 801 O O . GLY A 1 108 ? 0.364 -2.615 8.181 1.00 90.56 108 GLY A O 1
ATOM 802 N N . GLN A 1 109 ? 0.799 -2.248 6.011 1.00 91.38 109 GLN A N 1
ATOM 803 C CA . GLN A 1 109 ? -0.513 -2.670 5.515 1.00 91.38 109 GLN A CA 1
ATOM 804 C C . GLN A 1 109 ? -0.692 -4.192 5.540 1.00 91.38 109 GLN A C 1
ATOM 806 O O . GLN A 1 109 ? -1.747 -4.676 5.932 1.00 91.38 109 GLN A O 1
ATOM 811 N N . VAL A 1 110 ? 0.332 -4.964 5.161 1.00 93.69 110 VAL A N 1
ATOM 812 C CA . VAL A 1 110 ? 0.274 -6.439 5.203 1.00 93.69 110 VAL A CA 1
ATOM 813 C C . VAL A 1 110 ? 0.174 -6.959 6.639 1.00 93.69 110 VAL A C 1
ATOM 815 O O . VAL A 1 110 ? -0.511 -7.946 6.899 1.00 93.69 110 VAL A O 1
ATOM 818 N N . PHE A 1 111 ? 0.845 -6.299 7.582 1.00 94.06 111 PHE A N 1
ATOM 819 C CA . PHE A 1 111 ? 0.895 -6.698 8.987 1.00 94.06 111 PHE A CA 1
ATOM 820 C C . PHE A 1 111 ? 0.097 -5.752 9.895 1.00 94.06 111 PHE A C 1
ATOM 822 O O . PHE A 1 111 ? 0.467 -5.556 11.055 1.00 94.06 111 PHE A O 1
ATOM 829 N N . VAL A 1 112 ? -1.000 -5.184 9.382 1.00 93.50 112 VAL A N 1
ATOM 830 C CA . VAL A 1 112 ? -1.789 -4.129 10.042 1.00 93.50 112 VAL A CA 1
ATOM 831 C C . VAL A 1 112 ? -2.208 -4.480 11.471 1.00 93.50 112 VAL A C 1
ATOM 833 O O . VAL A 1 112 ? -2.099 -3.631 12.354 1.00 93.50 112 VAL A O 1
ATOM 836 N N . VAL A 1 113 ? -2.573 -5.739 11.739 1.00 93.81 113 VAL A N 1
ATOM 837 C CA . VAL A 1 113 ? -2.911 -6.216 13.093 1.00 93.81 113 VAL A CA 1
ATOM 838 C C . VAL A 1 113 ? -1.722 -6.053 14.039 1.00 93.81 113 VAL A C 1
ATOM 840 O O . VAL A 1 113 ? -1.821 -5.355 15.042 1.00 93.81 113 VAL A O 1
ATOM 843 N N . ARG A 1 114 ? -0.553 -6.601 13.679 1.00 93.19 114 ARG A N 1
ATOM 844 C CA . ARG A 1 114 ? 0.652 -6.554 14.527 1.00 93.19 114 ARG A CA 1
ATOM 845 C C . ARG A 1 114 ? 1.151 -5.130 14.751 1.00 93.19 114 ARG A C 1
ATOM 847 O O . ARG A 1 114 ? 1.627 -4.807 15.840 1.00 93.19 114 ARG A O 1
ATOM 854 N N . PHE A 1 115 ? 1.085 -4.286 13.722 1.00 90.25 115 PHE A N 1
ATOM 855 C CA . PHE A 1 115 ? 1.489 -2.886 13.841 1.00 90.25 115 PHE A CA 1
ATOM 856 C C . PHE A 1 115 ? 0.531 -2.103 14.737 1.00 90.25 115 PHE A C 1
ATOM 858 O O . PHE A 1 115 ? 1.000 -1.369 15.605 1.00 90.25 115 PHE A O 1
ATOM 865 N N . THR A 1 116 ? -0.778 -2.308 14.586 1.00 91.75 116 THR A N 1
ATOM 866 C CA . THR A 1 116 ? -1.800 -1.658 15.417 1.00 91.75 116 THR A CA 1
ATOM 867 C C . THR A 1 116 ? -1.712 -2.119 16.872 1.00 91.75 116 THR A C 1
ATOM 869 O O . THR A 1 116 ? -1.617 -1.281 17.763 1.00 91.75 116 THR A O 1
ATOM 872 N N . GLU A 1 117 ? -1.606 -3.427 17.129 1.00 92.19 117 GLU A N 1
ATOM 873 C CA . GLU A 1 117 ? -1.362 -3.980 18.472 1.00 92.19 117 GLU A CA 1
ATOM 874 C C . GLU A 1 117 ? -0.092 -3.399 19.099 1.00 92.19 117 GLU A C 1
ATOM 876 O O . GLU A 1 117 ? -0.076 -2.991 20.261 1.00 92.19 117 GLU A O 1
ATOM 881 N N . SER A 1 118 ? 1.001 -3.329 18.330 1.00 90.25 118 SER A N 1
ATOM 882 C CA . SER A 1 118 ? 2.241 -2.745 18.831 1.00 90.25 118 SER A CA 1
ATOM 883 C C . SER A 1 118 ? 2.119 -1.245 19.090 1.00 90.25 118 SER A C 1
ATOM 885 O O . SER A 1 118 ? 2.824 -0.758 19.974 1.00 90.25 118 SER A O 1
ATOM 887 N N . ALA A 1 119 ? 1.322 -0.508 18.317 1.00 89.25 119 ALA A N 1
ATOM 888 C CA . ALA A 1 119 ? 1.110 0.922 18.506 1.00 89.25 11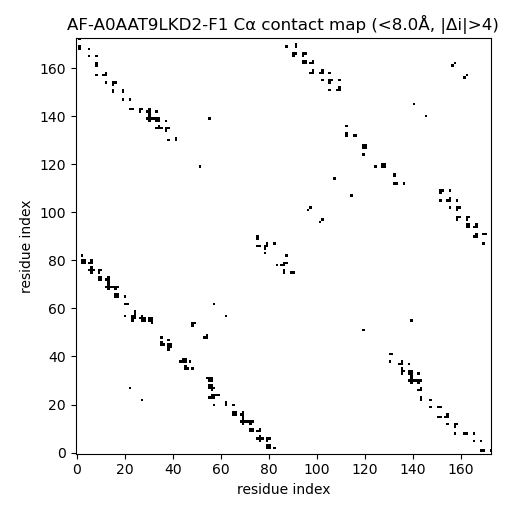9 ALA A CA 1
ATOM 889 C C . ALA A 1 119 ? 0.269 1.190 19.761 1.00 89.25 119 ALA A C 1
ATOM 891 O O . ALA A 1 119 ? 0.677 1.996 20.594 1.00 89.25 119 ALA A O 1
ATOM 892 N N . LEU A 1 120 ? -0.824 0.446 19.948 1.00 89.44 120 LEU A N 1
ATOM 893 C CA . LEU A 1 120 ? -1.674 0.526 21.140 1.00 89.44 120 LEU A CA 1
ATOM 894 C C . LEU A 1 120 ? -0.915 0.099 22.401 1.00 89.44 120 LEU A C 1
ATOM 896 O O . LEU A 1 120 ? -0.931 0.797 23.406 1.00 89.44 120 LEU A O 1
ATOM 900 N N . ARG A 1 121 ? -0.115 -0.971 22.347 1.00 87.31 121 ARG A N 1
ATOM 901 C CA . ARG A 1 121 ? 0.729 -1.353 23.492 1.00 87.31 121 ARG A CA 1
ATOM 902 C C . ARG A 1 121 ? 1.758 -0.277 23.857 1.00 87.31 121 ARG A C 1
ATOM 904 O O . ARG A 1 121 ? 2.110 -0.139 25.024 1.00 87.31 121 ARG A O 1
ATOM 911 N N . LYS A 1 122 ? 2.265 0.468 22.869 1.00 87.50 122 LYS A N 1
ATOM 912 C CA . LYS A 1 122 ? 3.216 1.570 23.085 1.00 87.50 122 LYS A CA 1
ATOM 913 C C . LYS A 1 122 ? 2.549 2.851 23.589 1.00 87.50 122 LYS A C 1
ATOM 915 O O . LYS A 1 122 ? 3.264 3.673 24.153 1.00 87.50 122 LYS A O 1
ATOM 920 N N . SER A 1 123 ? 1.237 3.035 23.404 1.00 84.88 123 SER A N 1
ATOM 921 C CA . SER A 1 123 ? 0.535 4.220 23.918 1.00 84.88 123 SER A CA 1
ATOM 922 C C . SER A 1 123 ? 0.434 4.214 25.445 1.00 84.88 123 SER A C 1
ATOM 924 O O . SER A 1 123 ? 0.332 5.277 26.049 1.00 84.88 123 SER A O 1
ATOM 926 N N . GLY A 1 124 ? 0.508 3.033 26.072 1.00 80.31 124 GLY A N 1
ATOM 927 C CA . GLY A 1 124 ? 0.414 2.878 27.525 1.00 80.31 124 GLY A CA 1
ATOM 928 C C . GLY A 1 124 ? -0.993 3.110 28.079 1.00 80.31 124 GLY A C 1
ATOM 929 O O . GLY A 1 124 ? -1.161 3.135 29.297 1.00 80.31 124 GLY A O 1
ATOM 930 N N . ASP A 1 125 ? -1.992 3.267 27.208 1.00 83.38 125 ASP A N 1
ATOM 931 C CA . ASP A 1 125 ? -3.381 3.455 27.605 1.00 83.38 125 ASP A CA 1
ATOM 932 C C . ASP A 1 125 ? -3.963 2.124 28.107 1.00 83.38 125 ASP A C 1
ATOM 934 O O . ASP A 1 125 ? -4.017 1.121 27.391 1.00 83.38 125 ASP A O 1
ATOM 938 N N . ALA A 1 126 ? -4.373 2.104 29.375 1.00 79.81 126 ALA A N 1
ATOM 939 C CA . ALA A 1 126 ? -4.969 0.928 29.992 1.00 79.81 126 ALA A CA 1
ATOM 940 C C . ALA A 1 126 ? -6.321 0.569 29.357 1.00 79.81 126 ALA A C 1
ATOM 942 O O . ALA A 1 126 ? -6.685 -0.605 29.366 1.00 79.81 126 ALA A O 1
ATOM 943 N N . ALA A 1 127 ? -7.029 1.542 28.769 1.00 75.94 127 ALA A N 1
ATOM 944 C CA . ALA A 1 127 ? -8.324 1.318 28.138 1.00 75.94 127 ALA A CA 1
ATOM 945 C C . ALA A 1 127 ? -8.217 0.386 26.922 1.00 75.94 127 ALA A C 1
ATOM 947 O O . ALA A 1 127 ? -9.088 -0.443 26.709 1.00 75.94 127 ALA A O 1
ATOM 948 N N . VAL A 1 128 ? -7.129 0.453 26.152 1.00 82.12 128 VAL A N 1
ATOM 949 C CA . VAL A 1 128 ? -6.966 -0.332 24.911 1.00 82.12 128 VAL A CA 1
ATOM 950 C C . VAL A 1 128 ? -6.207 -1.642 25.103 1.00 82.12 128 VAL A C 1
ATOM 952 O O . VAL A 1 128 ? -5.917 -2.333 24.129 1.00 82.12 128 VAL A O 1
ATOM 955 N N . ARG A 1 129 ? -5.843 -1.982 26.344 1.00 81.38 129 ARG A N 1
ATOM 956 C CA . ARG A 1 129 ? -4.980 -3.133 26.637 1.00 81.38 129 ARG A CA 1
ATOM 957 C C . ARG A 1 129 ? -5.640 -4.471 26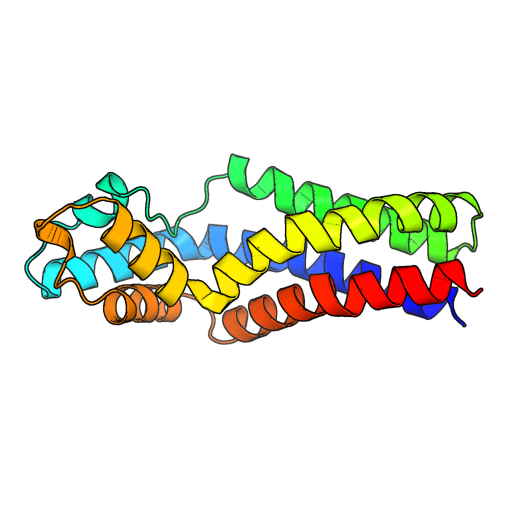.309 1.00 81.38 129 ARG A C 1
ATOM 959 O O . ARG A 1 129 ? -4.948 -5.369 25.836 1.00 81.38 129 ARG A O 1
ATOM 966 N N . ASP A 1 130 ? -6.946 -4.558 26.541 1.00 86.94 130 ASP A N 1
ATOM 967 C CA . ASP A 1 130 ? -7.755 -5.761 26.325 1.00 86.94 130 ASP A CA 1
ATOM 968 C C . ASP A 1 130 ? -8.618 -5.670 25.051 1.00 86.94 130 ASP A C 1
ATOM 970 O O . ASP A 1 130 ? -9.433 -6.551 24.788 1.00 86.94 130 ASP A O 1
ATOM 974 N N . LEU A 1 131 ? -8.427 -4.619 24.241 1.00 90.94 131 LEU A N 1
ATOM 975 C CA . LEU A 1 131 ? -9.136 -4.436 22.977 1.00 90.94 131 LEU A CA 1
ATOM 976 C C . LEU A 1 131 ? -8.702 -5.509 21.969 1.00 90.94 131 LEU A C 1
ATOM 978 O O . LEU A 1 131 ? -7.513 -5.639 21.661 1.00 90.94 131 LEU A O 1
ATOM 982 N N . ASP A 1 132 ? -9.663 -6.227 21.388 1.00 94.31 132 ASP A N 1
ATOM 983 C CA . ASP A 1 132 ? -9.398 -7.163 20.300 1.00 94.31 132 ASP A CA 1
ATOM 984 C C . ASP A 1 132 ? -9.177 -6.388 18.995 1.00 94.31 132 ASP A C 1
ATOM 986 O O . ASP A 1 132 ? -10.103 -6.029 18.254 1.00 94.31 132 ASP A O 1
ATOM 990 N N . VAL A 1 133 ? -7.897 -6.125 18.728 1.00 94.56 133 VAL A N 1
ATOM 991 C CA . VAL A 1 133 ? -7.430 -5.422 17.532 1.00 94.56 133 VAL A CA 1
ATOM 992 C C . VAL A 1 133 ? -7.767 -6.179 16.260 1.00 94.56 133 VAL A C 1
ATOM 994 O O . VAL A 1 133 ? -8.115 -5.581 15.240 1.00 94.56 133 VAL A O 1
ATOM 997 N N . LYS A 1 134 ? -7.676 -7.506 16.313 1.00 95.94 134 LYS A N 1
ATOM 998 C CA . LYS A 1 134 ? -7.962 -8.349 15.164 1.00 95.94 134 LYS A CA 1
ATOM 999 C C . LYS A 1 134 ? -9.440 -8.255 14.797 1.00 95.94 134 LYS A C 1
ATOM 1001 O O . LYS A 1 134 ? -9.739 -8.129 13.615 1.00 95.94 134 LYS A O 1
ATOM 1006 N N . ALA A 1 135 ? -10.339 -8.255 15.780 1.00 96.31 135 ALA A N 1
ATOM 1007 C CA . ALA A 1 135 ? -11.775 -8.214 15.532 1.00 96.31 135 ALA A CA 1
ATOM 1008 C C . ALA A 1 135 ? -12.206 -6.962 14.754 1.00 96.31 135 ALA A C 1
ATOM 1010 O O . ALA A 1 135 ? -12.888 -7.085 13.737 1.00 96.31 135 ALA A O 1
ATOM 1011 N N . PHE A 1 136 ? -11.796 -5.758 15.176 1.00 94.94 136 PHE A N 1
ATOM 1012 C CA . PHE A 1 136 ? -12.208 -4.541 14.461 1.00 94.94 136 PHE A CA 1
ATOM 1013 C C . PHE A 1 136 ? -11.503 -4.376 13.108 1.00 94.94 136 PHE A C 1
ATOM 1015 O O . PHE A 1 136 ? -12.086 -3.807 12.186 1.00 94.94 136 PHE A O 1
ATOM 1022 N N . ILE A 1 137 ? -10.277 -4.893 12.954 1.00 95.50 137 ILE A N 1
ATOM 1023 C CA . ILE A 1 137 ? -9.597 -4.925 11.652 1.00 95.50 137 ILE A CA 1
ATOM 1024 C C . ILE A 1 137 ? -10.309 -5.885 10.700 1.00 95.50 137 ILE A C 1
ATOM 1026 O O . ILE A 1 137 ? -10.559 -5.511 9.560 1.00 95.50 137 ILE A O 1
ATOM 1030 N N . ASP A 1 138 ? -10.675 -7.087 11.150 1.00 96.38 138 ASP A N 1
ATOM 1031 C CA . ASP A 1 138 ? -11.401 -8.061 10.330 1.00 96.38 138 ASP A CA 1
ATOM 1032 C C . ASP A 1 138 ? -12.792 -7.511 9.937 1.00 96.38 138 ASP A C 1
ATOM 1034 O O . ASP A 1 138 ? -13.231 -7.690 8.798 1.00 96.38 138 ASP A O 1
ATOM 1038 N N . ALA A 1 139 ? -13.458 -6.771 10.835 1.00 96.69 139 ALA A N 1
ATOM 1039 C CA . ALA A 1 139 ? -14.711 -6.074 10.536 1.00 96.69 139 ALA A CA 1
ATOM 1040 C C . ALA A 1 139 ? -14.534 -4.973 9.472 1.00 96.69 139 ALA A C 1
ATOM 1042 O O . ALA A 1 139 ? -15.339 -4.881 8.543 1.00 96.69 139 ALA A O 1
ATOM 1043 N N . ALA A 1 140 ? -13.464 -4.175 9.552 1.00 95.31 140 ALA A N 1
ATOM 1044 C CA . ALA A 1 140 ? -13.120 -3.209 8.507 1.00 95.31 140 ALA A CA 1
ATOM 1045 C C . ALA A 1 140 ? -12.777 -3.890 7.173 1.00 95.31 140 ALA A C 1
ATOM 1047 O O . ALA A 1 140 ? -13.257 -3.460 6.124 1.00 95.31 140 ALA A O 1
ATOM 1048 N N . GLU A 1 141 ? -11.969 -4.957 7.196 1.00 94.81 141 GLU A N 1
ATOM 1049 C CA . GLU A 1 141 ? -11.591 -5.732 6.006 1.00 94.81 141 GLU A CA 1
ATOM 1050 C C . GLU A 1 141 ? -12.823 -6.296 5.286 1.00 94.81 141 GLU A C 1
ATOM 1052 O O . GLU A 1 141 ? -12.859 -6.290 4.056 1.00 94.81 141 GLU A O 1
ATOM 1057 N N . ALA A 1 142 ? -13.856 -6.712 6.023 1.00 96.31 142 ALA A N 1
ATOM 1058 C CA . ALA A 1 142 ? -15.099 -7.229 5.454 1.00 96.31 142 ALA A CA 1
ATOM 1059 C C . ALA A 1 142 ? -15.902 -6.186 4.650 1.00 96.31 142 ALA A C 1
ATOM 1061 O O . ALA A 1 142 ? -16.701 -6.561 3.791 1.00 96.31 142 ALA A O 1
ATOM 1062 N N . ALA A 1 143 ? -15.686 -4.887 4.888 1.00 96.75 143 ALA A N 1
ATOM 1063 C CA . ALA A 1 143 ? -16.300 -3.814 4.103 1.00 96.75 143 ALA A CA 1
ATOM 1064 C C . ALA A 1 143 ? -15.567 -3.543 2.773 1.00 96.75 143 ALA A C 1
ATOM 1066 O O . ALA A 1 143 ? -16.102 -2.863 1.889 1.00 96.75 143 ALA A O 1
ATOM 1067 N N . PHE A 1 144 ? -14.347 -4.064 2.616 1.00 95.19 144 PHE A N 1
ATOM 1068 C CA . PHE A 1 144 ? -13.584 -3.975 1.378 1.00 95.19 144 PHE A CA 1
ATOM 1069 C C . PHE A 1 144 ? -13.880 -5.150 0.437 1.00 95.19 144 PHE A C 1
ATOM 1071 O O . PHE A 1 144 ? -14.305 -6.225 0.864 1.00 95.19 144 PHE A O 1
ATOM 1078 N N . PRO A 1 145 ? -13.610 -4.997 -0.872 1.00 96.69 145 PRO A N 1
ATOM 1079 C CA . PRO A 1 145 ? -13.641 -6.128 -1.786 1.00 96.69 145 PRO A CA 1
ATOM 1080 C C . PRO A 1 145 ? -12.662 -7.224 -1.343 1.00 96.69 145 PRO A C 1
ATOM 1082 O O . PRO A 1 145 ? -11.495 -6.943 -1.070 1.00 96.69 145 PRO A O 1
ATOM 1085 N N . SER A 1 146 ? -13.098 -8.486 -1.358 1.00 95.25 146 SER A N 1
ATOM 1086 C CA . SER A 1 146 ? -12.293 -9.632 -0.893 1.00 95.25 146 SER A CA 1
ATOM 1087 C C . SER A 1 146 ? -10.951 -9.791 -1.619 1.00 95.25 146 SER A C 1
ATOM 1089 O O . SER A 1 146 ? -9.989 -10.318 -1.060 1.00 95.25 146 SER A O 1
ATOM 1091 N N . TRP A 1 1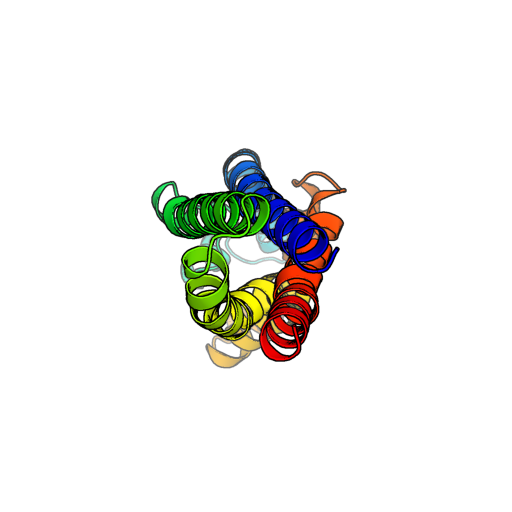47 ? -10.850 -9.295 -2.855 1.00 96.06 147 TRP A N 1
ATOM 1092 C CA . TRP A 1 147 ? -9.618 -9.322 -3.640 1.00 96.06 147 TRP A CA 1
ATOM 1093 C C . TRP A 1 147 ? -8.589 -8.255 -3.240 1.00 96.06 147 TRP A C 1
ATOM 1095 O O . TRP A 1 147 ? -7.418 -8.373 -3.607 1.00 96.06 147 TRP A O 1
ATOM 1105 N N . LEU A 1 148 ? -8.986 -7.222 -2.485 1.00 95.56 148 LEU A N 1
ATOM 1106 C CA . LEU A 1 148 ? -8.104 -6.113 -2.115 1.00 95.56 148 LEU A CA 1
ATOM 1107 C C . LEU A 1 148 ? -6.903 -6.601 -1.303 1.00 95.56 148 LEU A C 1
ATOM 1109 O O . LEU A 1 148 ? -5.779 -6.156 -1.530 1.00 95.56 148 LEU A O 1
ATOM 1113 N N . ARG A 1 149 ? -7.121 -7.562 -0.403 1.00 93.81 149 ARG A N 1
ATOM 1114 C CA . ARG A 1 149 ? -6.054 -8.142 0.415 1.00 93.81 149 ARG A CA 1
ATOM 1115 C C . ARG A 1 149 ? -4.974 -8.802 -0.435 1.00 93.81 149 ARG A C 1
ATOM 1117 O O . ARG A 1 149 ? -3.788 -8.584 -0.192 1.00 93.81 149 ARG A O 1
ATOM 1124 N N . TYR A 1 150 ? -5.365 -9.554 -1.464 1.00 96.44 150 TYR A N 1
ATOM 1125 C CA . TYR A 1 150 ? -4.403 -10.132 -2.403 1.00 96.44 150 TYR A CA 1
ATOM 1126 C C . TYR A 1 150 ? -3.630 -9.035 -3.133 1.00 96.44 150 TYR A C 1
ATOM 1128 O O . TYR A 1 150 ? -2.411 -9.125 -3.230 1.00 96.44 150 TYR A O 1
ATOM 1136 N N . LEU A 1 151 ? -4.300 -7.957 -3.548 1.00 96.44 151 LEU A N 1
ATOM 1137 C CA . LEU A 1 151 ? -3.646 -6.831 -4.211 1.00 96.44 151 LEU A CA 1
ATOM 1138 C C . LEU A 1 151 ? -2.639 -6.100 -3.304 1.00 96.44 151 LEU A C 1
ATOM 1140 O O . LEU A 1 151 ? -1.570 -5.712 -3.774 1.00 96.44 151 LEU A O 1
ATOM 1144 N N . ILE A 1 152 ? -2.934 -5.943 -2.008 1.00 95.44 152 ILE A N 1
ATOM 1145 C CA . ILE A 1 152 ? -2.005 -5.363 -1.021 1.00 95.44 152 ILE A CA 1
ATOM 1146 C C . ILE A 1 152 ? -0.757 -6.244 -0.875 1.00 95.44 152 ILE A C 1
ATOM 1148 O O . ILE A 1 152 ? 0.362 -5.728 -0.911 1.00 95.44 152 ILE A O 1
ATOM 1152 N N . VAL A 1 153 ? -0.929 -7.566 -0.772 1.00 96.62 153 VAL A N 1
ATOM 1153 C CA . VAL A 1 153 ? 0.194 -8.517 -0.705 1.00 96.62 153 VAL A CA 1
ATOM 1154 C C . VAL A 1 153 ? 1.003 -8.500 -2.003 1.00 96.62 153 VAL A C 1
ATOM 1156 O O . VAL A 1 153 ? 2.230 -8.436 -1.958 1.00 96.62 153 VAL A O 1
ATOM 1159 N N . THR A 1 154 ? 0.342 -8.482 -3.163 1.00 96.94 154 THR A N 1
ATOM 1160 C CA . THR A 1 154 ? 1.003 -8.348 -4.466 1.00 96.94 154 THR A CA 1
ATOM 1161 C C . THR A 1 154 ? 1.808 -7.057 -4.541 1.00 96.94 154 THR A C 1
ATOM 1163 O O . THR A 1 154 ? 2.963 -7.093 -4.958 1.00 96.94 154 THR A O 1
ATOM 1166 N N . ARG A 1 155 ? 1.252 -5.926 -4.090 1.00 97.12 155 ARG A N 1
ATOM 1167 C CA . ARG A 1 155 ? 1.980 -4.655 -4.031 1.00 97.12 155 ARG A CA 1
ATOM 1168 C C . ARG A 1 155 ? 3.214 -4.761 -3.146 1.00 97.12 155 ARG A C 1
ATOM 1170 O O . ARG A 1 155 ? 4.278 -4.333 -3.572 1.00 97.12 155 ARG A O 1
ATOM 1177 N N . PHE A 1 156 ? 3.100 -5.344 -1.954 1.00 97.12 156 PHE A N 1
ATOM 1178 C CA . PHE A 1 156 ? 4.246 -5.543 -1.062 1.00 97.12 156 PHE A CA 1
ATOM 1179 C C . PHE A 1 156 ? 5.345 -6.383 -1.728 1.00 97.12 156 PHE A C 1
ATOM 1181 O O . PHE A 1 156 ? 6.516 -6.002 -1.717 1.00 97.12 156 PHE A O 1
ATOM 1188 N N . VAL A 1 157 ? 4.973 -7.487 -2.378 1.00 97.56 157 VAL A N 1
ATOM 1189 C CA . VAL A 1 157 ? 5.901 -8.345 -3.129 1.00 97.56 157 VAL A CA 1
ATOM 1190 C C . VAL A 1 157 ? 6.564 -7.590 -4.285 1.00 97.56 157 VAL A C 1
ATOM 1192 O O . VAL A 1 157 ? 7.778 -7.677 -4.459 1.00 97.56 157 VAL A O 1
ATOM 1195 N N . LEU A 1 158 ? 5.798 -6.823 -5.060 1.00 96.88 158 LEU A N 1
ATOM 1196 C CA . LEU A 1 158 ? 6.327 -6.027 -6.168 1.00 96.88 158 LEU A CA 1
ATOM 1197 C C . LEU A 1 158 ? 7.268 -4.926 -5.672 1.00 96.88 158 LEU A C 1
ATOM 1199 O O . LEU A 1 158 ? 8.341 -4.738 -6.232 1.00 96.88 158 LEU A O 1
ATOM 1203 N N . VAL A 1 159 ? 6.893 -4.218 -4.607 1.00 97.06 159 VAL A N 1
ATOM 1204 C CA . VAL A 1 159 ? 7.707 -3.146 -4.023 1.00 97.06 159 VAL A CA 1
ATOM 1205 C C . VAL A 1 159 ? 9.010 -3.691 -3.452 1.00 97.06 159 VAL A C 1
ATOM 1207 O O . VAL A 1 159 ? 10.035 -3.022 -3.542 1.00 97.06 159 VAL A O 1
ATOM 1210 N N . THR A 1 160 ? 8.994 -4.902 -2.901 1.00 96.00 160 THR A N 1
ATOM 1211 C CA . THR A 1 160 ? 10.184 -5.528 -2.326 1.00 96.00 160 THR A CA 1
ATOM 1212 C C . THR A 1 160 ? 10.982 -6.300 -3.373 1.00 96.00 160 THR A C 1
ATOM 1214 O O . THR A 1 160 ? 11.979 -5.813 -3.904 1.00 96.00 160 THR A O 1
ATOM 1217 N N . MET A 1 161 ? 10.527 -7.503 -3.705 1.00 95.88 161 MET A N 1
ATOM 1218 C CA . MET A 1 161 ? 11.212 -8.404 -4.625 1.00 95.88 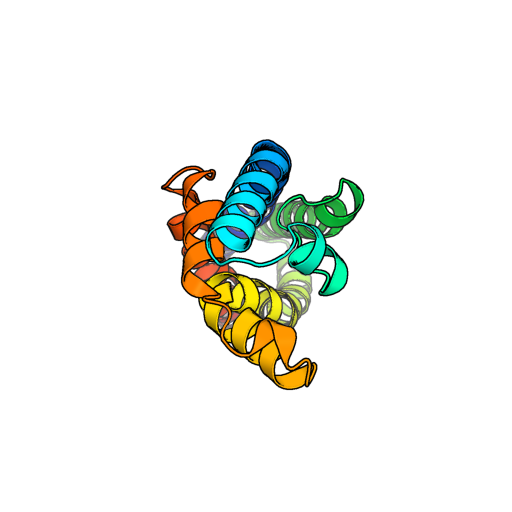161 MET A CA 1
ATOM 1219 C C . MET A 1 161 ? 11.247 -7.844 -6.048 1.00 95.88 161 MET A C 1
ATOM 1221 O O . MET A 1 161 ? 12.280 -7.938 -6.706 1.00 95.88 161 MET A O 1
ATOM 1225 N N . GLY A 1 162 ? 10.162 -7.215 -6.510 1.00 93.31 162 GLY A N 1
ATOM 1226 C CA . GLY A 1 162 ? 10.116 -6.606 -7.842 1.00 93.31 162 GLY A CA 1
ATOM 1227 C C . GLY A 1 162 ? 11.130 -5.471 -7.997 1.00 93.31 162 GLY A C 1
ATOM 1228 O O . GLY A 1 162 ? 11.942 -5.510 -8.920 1.00 93.31 162 GLY A O 1
ATOM 1229 N N . SER A 1 163 ? 11.155 -4.510 -7.069 1.00 94.25 163 SER A N 1
ATOM 1230 C CA . SER A 1 163 ? 12.122 -3.402 -7.106 1.00 94.25 163 SER A CA 1
ATOM 1231 C C . SER A 1 163 ? 13.567 -3.890 -6.985 1.00 94.25 163 SER A C 1
ATOM 1233 O O . SER A 1 163 ? 14.428 -3.449 -7.746 1.00 94.25 163 SER A O 1
ATOM 1235 N N . ALA A 1 164 ? 13.845 -4.835 -6.078 1.00 94.38 164 ALA A N 1
ATOM 1236 C CA . ALA A 1 164 ? 15.181 -5.416 -5.928 1.00 94.38 164 ALA A CA 1
ATOM 1237 C C . ALA A 1 164 ? 15.652 -6.102 -7.219 1.00 94.38 164 ALA A C 1
ATOM 1239 O O . ALA A 1 164 ? 16.793 -5.926 -7.647 1.00 94.38 164 ALA A O 1
ATOM 1240 N N . PHE A 1 165 ? 14.757 -6.841 -7.876 1.00 94.06 165 PHE A N 1
ATOM 1241 C CA . PHE A 1 165 ? 15.074 -7.529 -9.118 1.00 94.06 165 PHE A CA 1
ATOM 1242 C C . PHE A 1 165 ? 15.249 -6.554 -10.293 1.00 94.06 165 PHE A C 1
ATOM 1244 O O . PHE A 1 165 ? 16.160 -6.740 -11.094 1.00 94.06 165 PHE A O 1
ATOM 1251 N N . VAL A 1 166 ? 14.467 -5.467 -10.369 1.00 92.69 166 VAL A N 1
ATOM 1252 C CA . VAL A 1 166 ? 14.691 -4.389 -11.353 1.00 92.69 166 VAL A CA 1
ATOM 1253 C C . VAL A 1 166 ? 16.082 -3.775 -11.190 1.00 92.69 166 VAL A C 1
ATOM 1255 O O . VAL A 1 166 ? 16.789 -3.608 -12.182 1.00 92.69 166 VAL A O 1
ATOM 1258 N N . VAL A 1 167 ? 16.495 -3.467 -9.956 1.00 93.75 167 VAL A N 1
ATOM 1259 C CA . VAL A 1 167 ? 17.835 -2.922 -9.682 1.00 93.75 167 VAL A CA 1
ATOM 1260 C C . VAL A 1 167 ? 18.916 -3.901 -10.121 1.00 93.75 167 VAL A C 1
ATOM 1262 O O . VAL A 1 167 ? 19.838 -3.499 -10.825 1.00 93.75 167 VAL A O 1
ATOM 1265 N N . LEU A 1 168 ? 18.784 -5.180 -9.759 1.00 93.38 168 LEU A N 1
ATOM 1266 C CA . LEU A 1 168 ? 19.747 -6.213 -10.135 1.00 93.38 168 LEU A CA 1
ATOM 1267 C C . LEU A 1 168 ? 19.878 -6.322 -11.658 1.00 93.38 168 LEU A C 1
ATOM 1269 O O . LEU A 1 168 ? 20.982 -6.213 -12.182 1.00 93.38 168 LEU A O 1
ATOM 1273 N N . VAL A 1 169 ? 18.752 -6.458 -12.366 1.00 92.25 169 VAL A N 1
ATOM 1274 C CA . VAL A 1 169 ? 18.723 -6.584 -13.829 1.00 92.25 169 VAL A CA 1
ATOM 1275 C C . VAL A 1 169 ? 19.369 -5.374 -14.500 1.00 92.25 169 VAL A C 1
ATOM 1277 O O . VAL A 1 169 ? 20.179 -5.551 -15.404 1.00 92.25 169 VAL A O 1
ATOM 1280 N N . LEU A 1 170 ? 19.054 -4.152 -14.063 1.00 90.94 170 LEU A N 1
ATOM 1281 C CA . LEU A 1 170 ? 19.622 -2.933 -14.649 1.00 90.94 170 LEU A CA 1
ATOM 1282 C C . LEU A 1 170 ? 21.085 -2.689 -14.262 1.00 90.94 170 LEU A C 1
ATOM 1284 O O . LEU A 1 170 ? 21.784 -1.976 -14.980 1.00 90.94 170 LEU A O 1
ATOM 1288 N N . ALA A 1 171 ? 21.557 -3.228 -13.140 1.00 90.06 171 ALA A N 1
ATOM 1289 C CA . ALA A 1 171 ? 22.956 -3.125 -12.733 1.00 90.06 171 ALA A CA 1
ATOM 1290 C C . ALA A 1 171 ? 23.855 -4.103 -13.506 1.00 90.06 171 ALA A C 1
ATOM 1292 O O . ALA A 1 171 ? 25.021 -3.795 -13.734 1.00 90.06 171 ALA A O 1
ATOM 1293 N N . THR A 1 172 ? 23.318 -5.255 -13.921 1.00 88.81 172 THR A N 1
ATOM 1294 C CA . THR A 1 172 ? 24.072 -6.304 -14.630 1.00 88.81 172 THR A CA 1
ATOM 1295 C C . THR A 1 172 ? 23.886 -6.312 -16.150 1.00 88.81 172 THR A C 1
ATOM 1297 O O . THR A 1 172 ? 24.573 -7.075 -16.825 1.00 88.81 172 THR A O 1
ATOM 1300 N N . ALA A 1 173 ? 22.936 -5.534 -16.678 1.00 80.31 173 ALA A N 1
ATOM 1301 C CA . ALA A 1 173 ? 22.688 -5.369 -18.116 1.00 80.31 173 ALA A CA 1
ATOM 1302 C C . ALA A 1 173 ? 23.605 -4.318 -18.755 1.00 80.31 173 ALA A C 1
ATOM 1304 O O . ALA A 1 173 ? 23.923 -4.475 -19.947 1.00 80.31 173 ALA A O 1
#

Foldseek 3Di:
DLLLLLLVLLQLLLVLLQPLVVLLQVQQVVLLVLLLVQQVVVVDHSCPCVVLVNGSNDDPVNSPVSNVSSVVSNVLSVCSVVVHPVSLVVLLVVLVVLQVPVLVVLVCVLPVLVNVLVSVVVVVDPVCPPPPSVRSNVSSCVSGDPCSSVSSVVSNCSSHVVSVVSNVSSVVD

Nearest PDB structures (foldseek):
  1hgb-assembly1_C  TM=2.736E-01  e=9.282E+00  Homo sapiens

pLDDT: mean 92.35, std 5.33, range [63.56, 97.88]

Sequence (173 aa):
MSHQFVSVVQLLLAATFLIVPIVAYRHGTAAQHAAEAQVESQGYEAELLSRHRIRFAESGAEMLLPFAIAVLMGTLAALNAFDTGIGRILSLVVQPLLLLAGGVVTAGQVFVVRFTESALRKSGDAAVRDLDVKAFIDAAEAAFPSWLRYLIVTRFVLVTMGSAFVVLVLATA

Secondary structure (DSSP, 8-state):
-HHHHHHHHHHHHHHHHHHHHHHHHHHHHHHHHHHHHHHHHTTS-TTHHHHTT--SS--TTTTHHHHHHHHHHHHHHHHHHTT-HHHHHHHHHHHHHIIIIIHHHHHHHHTHHHHHHHHHHHH--GGGTT--HHHHHHHHHHTS-TTHHHHHHHHHHIIIIIHHHHHHHHHH-